Protein AF-D2QHN0-F1 (afdb_monomer)

Organism: Spirosoma linguale (strain ATCC 33905 / DSM 74 / LMG 10896 / Claus 1) (NCBI:txid504472)

pLDDT: mean 85.23, std 8.82, range [62.09, 94.88]

Sequence (89 aa):
MVWNMLSQPVFSNSGRYSIAYLLKSQWIDIDGLTPHQKNNDQKIELLLGSGGKYRADELKMRADLINQLQAAIKLIDQDIHELLSQLSS

Radius of gyration: 15.85 Å; Cα contacts (8 Å, |Δi|>4): 68; chains: 1; bounding box: 43×23×44 Å

Solvent-accessible surface area (backbone atoms only — not comparable to full-atom values): 5070 Å² total; per-residue (Å²): 110,69,66,55,44,35,63,34,22,79,66,25,101,79,45,77,51,16,48,54,54,52,54,52,48,46,48,31,69,71,72,68,39,48,77,93,36,78,74,26,47,53,49,46,35,43,65,76,53,92,42,76,91,69,54,75,69,54,47,51,51,41,52,52,55,51,50,52,52,53,50,54,53,51,49,55,53,49,55,50,52,51,52,52,52,62,76,75,105

Foldseek 3Di:
DLVCQQAQLCNDPVSPGGVVVVLLVCCCPPVVLPPPDPVSVVLCCQQVNPHDDDDPVSVVVNVVSVVVVVVVSVVSVVVVVVVVVVVVD

Structure (mmCIF, N/CA/C/O backbone):
data_AF-D2QHN0-F1
#
_entry.id   AF-D2QHN0-F1
#
loop_
_atom_site.group_PDB
_atom_site.id
_atom_site.type_symbol
_atom_site.label_atom_id
_atom_site.label_alt_id
_atom_site.label_comp_id
_atom_site.label_asym_id
_atom_site.label_entity_id
_atom_site.label_seq_id
_atom_site.pdbx_PDB_ins_code
_atom_site.Cartn_x
_atom_site.Cartn_y
_atom_site.Cartn_z
_atom_site.occupancy
_atom_site.B_iso_or_equiv
_atom_site.auth_seq_id
_atom_site.auth_comp_id
_atom_site.auth_asym_id
_atom_site.auth_atom_id
_atom_site.pdbx_PDB_model_num
ATOM 1 N N . MET A 1 1 ? -15.077 7.359 2.983 1.00 75.56 1 MET A N 1
ATOM 2 C CA . MET A 1 1 ? -14.553 7.329 4.367 1.00 75.56 1 MET A CA 1
ATOM 3 C C . MET A 1 1 ? -13.174 6.680 4.424 1.00 75.56 1 MET A C 1
ATOM 5 O O . MET A 1 1 ? -12.229 7.394 4.723 1.00 75.56 1 MET A O 1
ATOM 9 N N . VAL A 1 2 ? -13.025 5.413 4.016 1.00 83.06 2 VAL A N 1
ATOM 10 C CA . VAL A 1 2 ? -11.725 4.705 3.964 1.00 83.06 2 VAL A CA 1
ATOM 11 C C . VAL A 1 2 ? -10.628 5.497 3.233 1.00 83.06 2 VAL A C 1
ATOM 13 O O . VAL A 1 2 ? -9.519 5.613 3.735 1.00 83.06 2 VAL A O 1
ATOM 16 N N . TRP A 1 3 ? -10.946 6.137 2.100 1.00 82.56 3 TRP A N 1
ATOM 17 C CA . TRP A 1 3 ? -9.988 6.985 1.371 1.00 82.56 3 TRP A CA 1
ATOM 18 C C . TRP A 1 3 ? -9.418 8.146 2.206 1.00 82.56 3 TRP A C 1
ATOM 20 O O . TRP A 1 3 ? -8.232 8.453 2.102 1.00 82.56 3 TRP A O 1
ATOM 30 N N . ASN A 1 4 ? -10.237 8.769 3.063 1.00 86.00 4 ASN A N 1
ATOM 31 C CA . ASN A 1 4 ? -9.775 9.835 3.955 1.00 86.00 4 ASN A CA 1
ATOM 32 C C . ASN A 1 4 ? -8.835 9.284 5.030 1.00 86.00 4 ASN A C 1
ATOM 34 O O . ASN A 1 4 ? -7.818 9.910 5.304 1.00 86.00 4 ASN A O 1
ATOM 38 N N . MET A 1 5 ? -9.128 8.104 5.581 1.00 87.06 5 MET A N 1
ATOM 39 C CA . MET A 1 5 ? -8.250 7.438 6.551 1.00 87.06 5 MET A CA 1
ATOM 40 C C . MET A 1 5 ? -6.922 7.007 5.932 1.00 87.06 5 MET A C 1
ATOM 42 O O . MET A 1 5 ? -5.862 7.202 6.518 1.00 87.06 5 MET A O 1
ATOM 46 N N . LEU A 1 6 ? -6.961 6.513 4.697 1.00 88.25 6 LEU A N 1
ATOM 47 C CA . LEU A 1 6 ? -5.762 6.133 3.961 1.00 88.25 6 LEU A CA 1
ATOM 48 C C . LEU A 1 6 ? -4.866 7.347 3.645 1.00 88.25 6 LEU A C 1
ATOM 50 O O . LEU A 1 6 ? -3.640 7.236 3.661 1.00 88.25 6 LEU A O 1
ATOM 54 N N . SER A 1 7 ? -5.476 8.498 3.343 1.00 88.69 7 SER A N 1
ATOM 55 C CA . SER A 1 7 ? -4.785 9.656 2.757 1.00 88.69 7 SER A CA 1
ATOM 56 C C . SER A 1 7 ? -4.425 10.750 3.759 1.00 88.69 7 SER A C 1
ATOM 58 O O . SER A 1 7 ? -3.513 11.529 3.484 1.00 88.69 7 SER A O 1
ATOM 60 N N . GLN A 1 8 ? -5.103 10.836 4.906 1.00 88.12 8 GLN A N 1
ATOM 61 C CA . GLN A 1 8 ? -4.839 11.875 5.902 1.00 88.12 8 GLN A CA 1
ATOM 62 C C . GLN A 1 8 ? -3.901 11.366 7.010 1.00 88.12 8 GLN A C 1
ATOM 64 O O . GLN A 1 8 ? -4.156 10.308 7.584 1.00 88.12 8 GLN A O 1
ATOM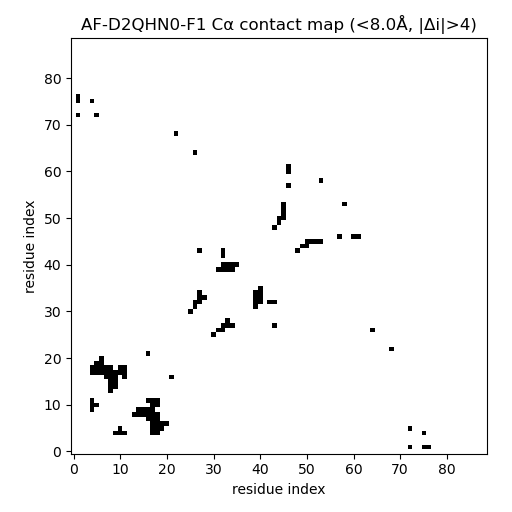 69 N N . PRO A 1 9 ? -2.844 12.123 7.367 1.00 86.94 9 PRO A N 1
ATOM 70 C CA . PRO A 1 9 ? -1.885 11.717 8.398 1.00 86.94 9 PRO A CA 1
ATOM 71 C C . PRO A 1 9 ? -2.496 11.449 9.772 1.00 86.94 9 PRO A C 1
ATOM 73 O O . PRO A 1 9 ? -1.999 10.589 10.488 1.00 86.94 9 PRO A O 1
ATOM 76 N N . VAL A 1 10 ? -3.583 12.145 10.121 1.00 87.44 10 VAL A N 1
ATOM 77 C CA . VAL A 1 10 ? -4.252 12.049 11.431 1.00 87.44 10 VAL A CA 1
ATOM 78 C C . VAL A 1 10 ? -4.729 10.634 11.778 1.00 87.44 10 VAL A C 1
ATOM 80 O O . VAL A 1 10 ? -4.886 10.320 12.951 1.00 87.44 10 VAL A O 1
ATOM 83 N N . PHE A 1 11 ? -4.927 9.774 10.776 1.00 83.12 11 PHE A N 1
ATOM 84 C CA . PHE A 1 11 ? -5.373 8.392 10.965 1.00 83.12 11 PHE A CA 1
ATOM 85 C C . PHE A 1 11 ? -4.226 7.373 10.996 1.00 83.12 11 PHE A C 1
ATOM 87 O O . PHE A 1 11 ? -4.482 6.174 11.003 1.00 83.12 11 PHE A O 1
ATOM 94 N N . SER A 1 12 ? -2.964 7.812 11.001 1.00 81.31 12 SER A N 1
ATOM 95 C CA . SER A 1 12 ? -1.825 6.920 11.227 1.00 81.31 12 SER A CA 1
ATOM 96 C C . SER A 1 12 ? -1.347 6.967 12.675 1.00 81.31 12 SER A C 1
ATOM 98 O O . SER A 1 12 ? -1.492 7.979 13.358 1.00 81.31 12 SER A O 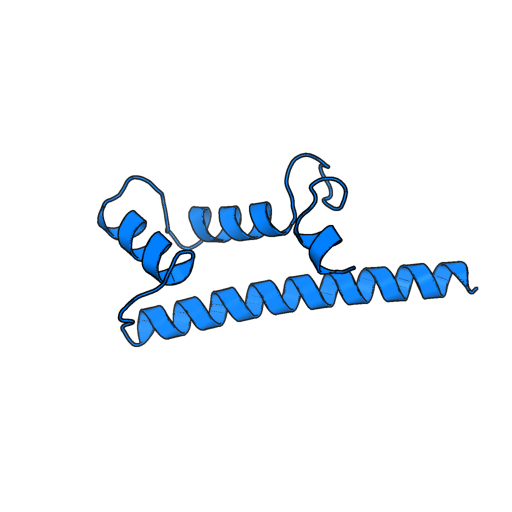1
ATOM 100 N N . ASN A 1 13 ? -0.670 5.901 13.113 1.00 75.00 13 ASN A N 1
ATOM 101 C CA . ASN A 1 13 ? -0.139 5.772 14.477 1.00 75.00 13 ASN A CA 1
ATOM 102 C C . ASN A 1 13 ? 0.725 6.958 14.938 1.00 75.00 13 ASN A C 1
ATOM 104 O O . ASN A 1 13 ? 0.784 7.251 16.126 1.00 75.00 13 ASN A O 1
ATOM 108 N N . SER A 1 14 ? 1.428 7.621 14.015 1.00 77.81 14 SER A N 1
ATOM 109 C CA . SER A 1 14 ? 2.312 8.747 14.348 1.00 77.81 14 SER A CA 1
ATOM 110 C C . SER A 1 14 ? 1.678 10.116 14.117 1.00 77.81 14 SER A C 1
ATOM 112 O O . SER A 1 14 ? 2.266 11.123 14.511 1.00 77.81 14 SER A O 1
ATOM 114 N N . GLY A 1 15 ? 0.550 10.187 13.401 1.00 80.12 15 GLY A N 1
ATOM 115 C CA . GLY A 1 15 ? -0.045 11.445 12.948 1.00 80.12 15 GLY A CA 1
ATOM 116 C C . GLY A 1 15 ? 0.790 12.226 11.919 1.00 80.12 15 GLY A C 1
ATOM 117 O O . GLY A 1 15 ? 0.332 13.251 11.421 1.00 80.12 15 GLY A O 1
ATOM 118 N N . ARG A 1 16 ? 2.023 11.788 11.605 1.00 85.06 16 ARG A N 1
ATOM 119 C CA . ARG A 1 16 ? 2.985 12.538 10.771 1.00 85.06 16 ARG A CA 1
ATOM 120 C C . ARG A 1 16 ? 2.862 12.237 9.284 1.00 85.06 16 ARG A C 1
ATOM 122 O O . ARG A 1 16 ? 3.007 13.136 8.465 1.00 85.06 16 ARG A O 1
ATOM 129 N N . TYR A 1 17 ? 2.583 10.98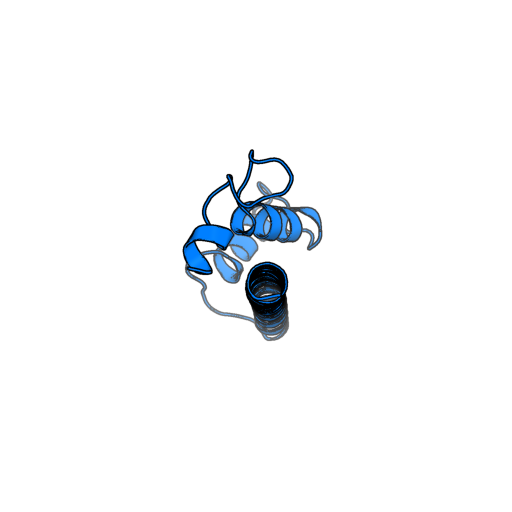3 8.945 1.00 87.88 17 TYR A N 1
ATOM 130 C CA . TYR A 1 17 ? 2.459 10.514 7.567 1.00 87.88 17 TYR A CA 1
ATOM 131 C C . TYR A 1 17 ? 1.157 9.751 7.382 1.00 87.88 17 TYR A C 1
ATOM 133 O O . TYR A 1 17 ? 0.683 9.119 8.319 1.00 87.88 17 TYR A O 1
ATOM 141 N N . SER A 1 18 ? 0.566 9.797 6.192 1.00 89.94 18 SER A N 1
ATOM 142 C CA . SER A 1 18 ? -0.625 8.999 5.895 1.00 89.94 18 SER A CA 1
ATOM 143 C C . SER A 1 18 ? -0.280 7.518 5.725 1.00 89.94 18 SER A C 1
ATOM 145 O O . SER A 1 18 ? 0.862 7.166 5.425 1.00 89.94 18 SER A O 1
ATOM 147 N N . ILE A 1 19 ? -1.272 6.639 5.877 1.00 88.81 19 ILE A N 1
ATOM 148 C CA . ILE A 1 19 ? -1.103 5.194 5.650 1.00 88.81 19 ILE A CA 1
ATOM 149 C C . ILE A 1 19 ? -0.640 4.935 4.206 1.00 88.81 19 ILE A C 1
ATOM 151 O O . ILE A 1 19 ? 0.280 4.151 3.983 1.00 88.81 19 ILE A O 1
ATOM 155 N N . ALA A 1 20 ? -1.203 5.661 3.233 1.00 88.94 20 ALA A N 1
ATOM 156 C CA . ALA A 1 20 ? -0.772 5.606 1.836 1.00 88.94 20 ALA A CA 1
ATOM 157 C C . ALA A 1 20 ? 0.707 5.988 1.656 1.00 88.94 20 ALA A C 1
ATOM 159 O O . ALA A 1 20 ? 1.421 5.345 0.887 1.00 88.94 20 ALA A O 1
ATOM 160 N N . TYR A 1 21 ? 1.180 7.021 2.363 1.00 88.38 21 TYR A N 1
ATOM 161 C CA . TYR A 1 21 ? 2.586 7.422 2.315 1.00 88.38 21 TYR A CA 1
ATOM 162 C C . TYR A 1 21 ? 3.496 6.345 2.909 1.00 88.38 21 TYR A C 1
ATOM 164 O O . TYR A 1 21 ? 4.517 6.021 2.311 1.00 88.38 21 TYR A O 1
ATOM 172 N N . LEU A 1 22 ? 3.121 5.772 4.054 1.00 88.50 22 LEU A N 1
ATOM 173 C CA . LEU A 1 22 ? 3.908 4.730 4.716 1.00 88.50 22 LEU A CA 1
ATOM 174 C C . LEU A 1 22 ? 4.016 3.468 3.852 1.00 88.50 22 LEU A C 1
ATOM 176 O O . LEU A 1 22 ? 5.117 2.954 3.691 1.00 88.50 22 LEU A O 1
ATOM 180 N N . LEU A 1 23 ? 2.917 3.032 3.225 1.00 88.56 23 LEU A N 1
ATOM 181 C CA . LEU A 1 23 ? 2.924 1.933 2.248 1.00 88.56 23 LEU A CA 1
ATOM 182 C C . LEU A 1 23 ? 3.852 2.232 1.069 1.00 88.56 23 LEU A C 1
ATOM 184 O O . LEU A 1 23 ? 4.673 1.402 0.691 1.00 88.56 23 LEU A O 1
ATOM 188 N N . LYS A 1 24 ? 3.768 3.445 0.515 1.00 88.00 24 LYS A N 1
ATOM 189 C CA . LYS A 1 24 ? 4.639 3.856 -0.588 1.00 88.00 24 LYS A CA 1
ATOM 190 C C . LYS A 1 24 ? 6.114 3.874 -0.177 1.00 88.00 24 LYS A C 1
ATOM 192 O O . LYS A 1 24 ? 6.949 3.411 -0.947 1.00 88.00 24 LYS A O 1
ATOM 197 N N . SER A 1 25 ? 6.434 4.392 1.011 1.00 85.06 25 SER A N 1
ATOM 198 C CA . SER A 1 25 ? 7.801 4.389 1.551 1.00 85.06 25 SER A CA 1
ATOM 199 C C . SER A 1 25 ? 8.303 2.965 1.743 1.00 85.06 25 SER A C 1
ATOM 201 O O . SER A 1 25 ? 9.410 2.650 1.332 1.00 85.06 25 SER A O 1
ATOM 203 N N . GLN A 1 26 ? 7.461 2.080 2.278 1.00 85.19 26 GLN A N 1
ATOM 204 C CA . GLN A 1 26 ? 7.792 0.673 2.465 1.00 85.19 26 GLN A CA 1
ATOM 205 C C . GLN A 1 26 ? 8.174 -0.003 1.143 1.00 85.19 26 GLN A C 1
ATOM 207 O O . GLN A 1 26 ? 9.176 -0.704 1.095 1.00 85.19 26 GLN A O 1
ATOM 212 N N . TRP A 1 27 ? 7.429 0.230 0.062 1.00 86.75 27 TRP A N 1
ATOM 213 C CA . TRP A 1 27 ? 7.769 -0.315 -1.260 1.00 86.75 27 TRP A CA 1
ATOM 214 C C . TRP A 1 27 ? 9.078 0.256 -1.809 1.00 86.75 27 TRP A C 1
ATOM 216 O O . TRP A 1 27 ? 9.866 -0.458 -2.422 1.00 86.75 27 TRP A O 1
ATOM 226 N N . ILE A 1 28 ? 9.336 1.540 -1.560 1.00 80.56 28 ILE A N 1
ATOM 227 C CA . ILE A 1 28 ? 10.579 2.207 -1.960 1.00 80.56 28 ILE A CA 1
ATOM 228 C C . ILE A 1 28 ? 11.790 1.616 -1.218 1.00 80.56 28 ILE A C 1
ATOM 230 O O . ILE A 1 28 ? 12.821 1.338 -1.834 1.00 80.56 28 ILE A O 1
ATOM 234 N N . ASP A 1 29 ? 11.643 1.370 0.083 1.00 73.88 29 ASP A N 1
ATOM 235 C CA . ASP A 1 29 ? 12.733 0.954 0.966 1.00 73.88 29 ASP A CA 1
ATOM 236 C C . ASP A 1 29 ? 12.972 -0.568 0.964 1.00 73.88 29 ASP A C 1
ATOM 238 O O . ASP A 1 29 ? 14.120 -1.009 1.019 1.00 73.88 29 ASP A O 1
ATOM 242 N N . ILE A 1 30 ? 11.912 -1.384 0.891 1.00 64.06 30 ILE A N 1
ATOM 243 C CA . ILE A 1 30 ? 11.977 -2.850 1.054 1.00 64.06 30 ILE A CA 1
ATOM 244 C C . ILE A 1 30 ? 12.096 -3.583 -0.285 1.00 64.06 30 ILE A C 1
ATOM 246 O O . ILE A 1 30 ? 12.872 -4.533 -0.381 1.00 64.06 30 ILE A O 1
ATOM 250 N N . ASP A 1 31 ? 11.400 -3.138 -1.336 1.00 64.75 31 ASP A N 1
ATOM 251 C CA . ASP A 1 31 ? 11.426 -3.819 -2.644 1.00 64.75 31 ASP A CA 1
ATOM 252 C C . ASP A 1 31 ? 12.632 -3.403 -3.511 1.00 64.75 31 ASP A C 1
ATOM 254 O O . ASP A 1 31 ? 12.694 -3.689 -4.710 1.00 64.75 31 ASP A O 1
ATOM 258 N N . GLY A 1 32 ? 13.615 -2.717 -2.914 1.00 63.34 32 GLY A N 1
ATOM 259 C CA . GLY A 1 32 ? 14.834 -2.277 -3.596 1.00 63.34 32 GLY A CA 1
ATOM 260 C C . GLY A 1 32 ? 14.595 -1.177 -4.633 1.00 63.34 32 GLY A C 1
ATOM 261 O O . GLY A 1 32 ? 15.430 -0.967 -5.513 1.00 63.34 32 GLY A O 1
ATOM 262 N N . LEU A 1 33 ? 13.471 -0.461 -4.537 1.00 65.06 33 LEU A N 1
ATOM 263 C CA . LEU A 1 33 ? 13.122 0.690 -5.371 1.00 65.06 33 LEU A CA 1
ATOM 264 C C . LEU A 1 33 ? 13.795 1.970 -4.844 1.00 65.06 33 LEU A C 1
ATOM 266 O O . LEU A 1 33 ? 13.162 3.014 -4.720 1.00 65.06 33 LEU A O 1
ATOM 270 N N . THR A 1 34 ? 15.092 1.906 -4.530 1.00 68.44 34 THR A N 1
ATOM 271 C CA . THR A 1 34 ? 15.830 3.042 -3.966 1.00 68.44 34 THR A CA 1
ATOM 272 C C . THR A 1 34 ? 15.878 4.204 -4.971 1.00 68.44 34 THR A C 1
ATOM 274 O O . THR A 1 34 ? 16.371 3.994 -6.086 1.00 68.44 34 THR A O 1
ATOM 277 N N . PRO A 1 35 ? 15.414 5.416 -4.613 1.00 62.09 35 PRO A N 1
ATOM 278 C CA . PRO A 1 35 ? 15.400 6.564 -5.520 1.00 62.09 35 PRO A CA 1
ATOM 279 C C . PRO A 1 35 ? 16.816 6.993 -5.928 1.00 62.09 35 PRO A C 1
A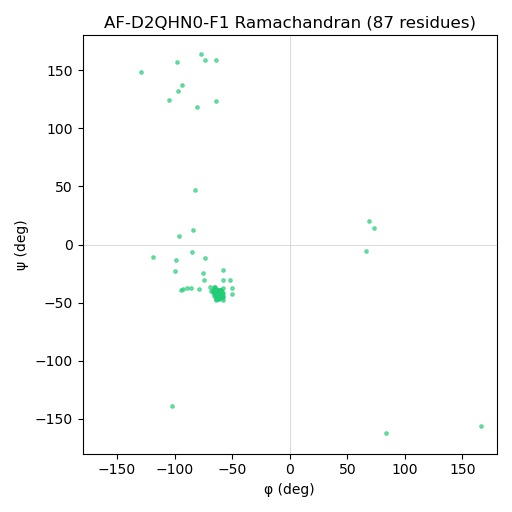TOM 281 O O . PRO A 1 35 ? 17.780 6.727 -5.210 1.00 62.09 35 PRO A O 1
ATOM 284 N N . HIS A 1 36 ? 16.944 7.705 -7.051 1.00 62.69 36 HIS A N 1
ATOM 285 C CA . HIS A 1 36 ? 18.210 8.254 -7.575 1.00 62.69 36 HIS A CA 1
ATOM 286 C C . HIS A 1 36 ? 19.179 7.227 -8.176 1.00 62.69 36 HIS A C 1
ATOM 288 O O . HIS A 1 36 ? 20.335 7.542 -8.472 1.00 62.69 36 HIS A O 1
ATOM 294 N N . GLN A 1 37 ? 18.700 6.012 -8.436 1.00 67.56 37 GLN A N 1
ATOM 295 C CA . GLN A 1 37 ? 19.328 5.098 -9.381 1.00 67.56 37 GLN A CA 1
ATOM 296 C C . GLN A 1 37 ? 18.483 5.071 -10.653 1.00 67.56 37 GLN A C 1
ATOM 298 O O . GLN A 1 37 ? 17.302 4.746 -10.604 1.00 67.56 37 GLN A O 1
ATOM 303 N N . LYS A 1 38 ? 19.087 5.360 -11.812 1.00 65.25 38 LYS A N 1
ATOM 304 C CA . LYS A 1 38 ? 18.371 5.520 -13.095 1.00 65.25 38 LYS A CA 1
ATOM 305 C C . LYS A 1 38 ? 17.407 4.365 -13.426 1.00 65.25 38 LYS A C 1
ATOM 307 O O . LYS A 1 38 ? 16.325 4.605 -13.953 1.00 65.25 38 LYS A O 1
ATOM 312 N N . ASN A 1 39 ? 17.783 3.126 -13.100 1.00 68.88 39 ASN A N 1
ATOM 313 C CA . ASN A 1 39 ? 16.933 1.947 -13.311 1.00 68.88 39 ASN A CA 1
ATOM 314 C C . ASN A 1 39 ? 15.774 1.857 -12.302 1.00 68.88 39 ASN A C 1
ATOM 316 O O . ASN A 1 39 ? 14.709 1.344 -12.639 1.00 68.88 39 ASN A O 1
ATOM 320 N N . ASN A 1 40 ? 15.960 2.363 -11.083 1.00 76.56 40 ASN A N 1
ATOM 321 C CA . ASN A 1 40 ? 14.927 2.382 -10.053 1.00 76.56 40 ASN A CA 1
ATOM 322 C C . ASN A 1 40 ? 13.929 3.508 -10.286 1.00 76.56 40 ASN A C 1
ATOM 324 O O . ASN A 1 40 ? 12.740 3.268 -1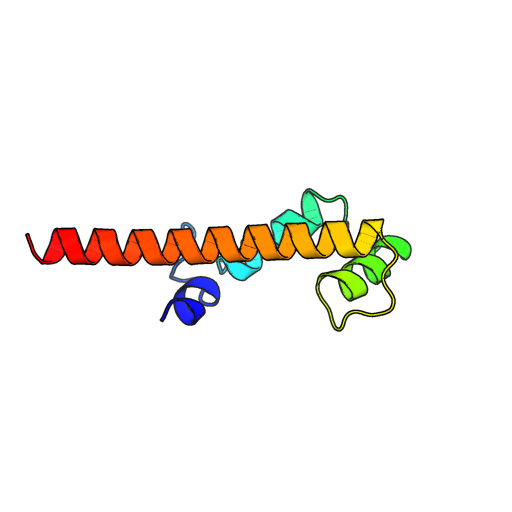0.146 1.00 76.56 40 ASN A O 1
ATOM 328 N N . ASP A 1 41 ? 14.367 4.684 -10.736 1.00 78.75 41 ASP A N 1
ATOM 329 C CA . ASP A 1 41 ? 13.454 5.791 -11.051 1.00 78.75 41 ASP A CA 1
ATOM 330 C C . ASP A 1 41 ? 12.461 5.388 -12.160 1.00 78.75 41 ASP A C 1
ATOM 332 O O . ASP A 1 41 ? 11.264 5.659 -12.069 1.00 78.75 41 ASP A O 1
ATOM 336 N N . GLN A 1 42 ? 12.930 4.641 -13.169 1.00 81.62 42 GLN A N 1
ATOM 337 C CA . GLN A 1 42 ? 12.066 4.065 -14.206 1.00 81.62 42 GLN A CA 1
ATOM 338 C C . GLN A 1 42 ? 11.104 3.006 -13.655 1.00 81.62 42 GLN A C 1
ATOM 340 O O . GLN A 1 42 ? 9.934 2.991 -14.035 1.00 81.62 42 GLN A O 1
ATOM 345 N N . LYS A 1 43 ? 11.564 2.135 -12.748 1.00 83.56 43 LYS A N 1
ATOM 346 C CA . LYS A 1 43 ? 10.697 1.149 -12.086 1.00 83.56 43 LYS A CA 1
ATOM 347 C C . LYS A 1 43 ? 9.661 1.804 -11.176 1.00 83.56 43 LYS A C 1
ATOM 349 O O . LYS A 1 43 ? 8.520 1.361 -11.163 1.00 83.56 43 LYS A O 1
ATOM 354 N N . ILE A 1 44 ? 10.025 2.857 -10.448 1.00 85.31 44 ILE A N 1
ATOM 355 C CA . ILE A 1 44 ? 9.109 3.630 -9.603 1.00 85.31 44 ILE A CA 1
ATOM 356 C C . ILE A 1 44 ? 8.019 4.259 -10.471 1.00 85.31 44 ILE A C 1
ATOM 358 O O . ILE A 1 44 ? 6.843 4.115 -10.149 1.00 85.31 44 ILE A O 1
ATOM 362 N N . GLU A 1 45 ? 8.372 4.888 -11.595 1.00 87.31 45 GLU A N 1
ATOM 363 C CA . GLU A 1 45 ? 7.376 5.459 -12.512 1.00 87.31 45 GLU A CA 1
ATOM 364 C C . GLU A 1 45 ? 6.478 4.373 -13.130 1.00 87.31 45 GLU A C 1
ATOM 366 O O . GLU A 1 45 ? 5.261 4.541 -13.234 1.00 87.31 45 GLU A O 1
ATOM 371 N N . LEU A 1 46 ? 7.057 3.218 -13.469 1.00 89.00 46 LEU A N 1
ATOM 372 C CA . LEU A 1 46 ? 6.321 2.075 -14.001 1.00 89.00 46 LEU A CA 1
ATOM 373 C C . LEU A 1 46 ? 5.365 1.460 -12.962 1.00 89.00 46 LEU A C 1
ATOM 375 O O . LEU A 1 46 ? 4.255 1.069 -13.310 1.00 89.00 46 LEU A O 1
ATOM 379 N N . LEU A 1 47 ? 5.756 1.337 -11.696 1.00 88.25 47 LEU A N 1
ATOM 380 C CA . LEU A 1 47 ? 4.978 0.618 -10.677 1.00 88.25 47 LEU A CA 1
ATOM 381 C C . LEU A 1 47 ? 4.026 1.528 -9.892 1.00 88.25 47 LEU A C 1
ATOM 383 O O . LEU A 1 47 ? 2.906 1.115 -9.586 1.00 88.25 47 LEU A O 1
ATOM 387 N N . LEU A 1 48 ? 4.460 2.754 -9.590 1.00 87.19 48 LEU A N 1
ATOM 388 C CA . LEU A 1 48 ? 3.803 3.697 -8.675 1.00 87.19 48 LEU A CA 1
ATOM 389 C C . LEU A 1 48 ? 3.367 5.008 -9.349 1.00 87.19 48 LEU A C 1
ATOM 391 O O . LEU A 1 48 ? 2.664 5.800 -8.720 1.00 87.19 48 LEU A O 1
ATOM 395 N N . GLY A 1 49 ? 3.811 5.255 -10.583 1.00 86.75 49 GLY A N 1
ATOM 396 C CA . GLY A 1 49 ? 3.478 6.437 -11.373 1.00 86.75 49 GLY A CA 1
ATOM 397 C C . GLY A 1 49 ? 2.422 6.149 -12.437 1.00 86.75 49 GLY A C 1
ATOM 398 O O . GLY A 1 49 ? 1.444 5.431 -12.209 1.00 86.75 49 GLY A O 1
ATOM 399 N N . SER A 1 50 ? 2.624 6.715 -13.623 1.00 87.94 50 SER A N 1
ATOM 400 C CA . SER A 1 50 ? 1.666 6.643 -14.735 1.00 87.94 50 SER A CA 1
ATOM 401 C C . SER A 1 50 ? 1.619 5.264 -15.409 1.00 87.94 50 SER A C 1
ATOM 403 O O . SER A 1 50 ? 0.711 4.982 -16.195 1.00 87.94 50 SER A O 1
ATOM 405 N N . GLY A 1 51 ? 2.577 4.388 -15.099 1.00 85.69 51 GLY A N 1
ATOM 406 C CA . GLY A 1 51 ? 2.708 3.069 -15.706 1.00 85.69 51 GLY A CA 1
ATOM 407 C C . GLY A 1 51 ? 3.453 3.084 -17.041 1.00 85.69 51 GLY A C 1
ATOM 408 O O . GLY A 1 51 ? 4.196 4.007 -17.360 1.00 85.69 51 GLY A O 1
ATOM 409 N N . GLY A 1 52 ? 3.298 2.014 -17.823 1.00 89.25 52 GLY A N 1
ATOM 410 C CA . GLY A 1 52 ? 4.042 1.826 -19.067 1.00 89.25 52 GLY A CA 1
ATOM 411 C C . GLY A 1 52 ? 3.944 0.401 -19.602 1.00 89.25 52 GLY A C 1
ATOM 412 O O . GLY A 1 52 ? 2.992 -0.325 -19.315 1.00 89.25 52 GLY A O 1
ATOM 413 N N . LYS A 1 53 ? 4.930 -0.009 -20.404 1.00 90.88 53 LYS A N 1
ATOM 414 C CA . LYS A 1 53 ? 5.031 -1.394 -20.879 1.00 90.88 53 LYS A CA 1
ATOM 415 C C . LYS A 1 53 ? 5.652 -2.254 -19.786 1.00 90.88 53 LYS A C 1
ATOM 417 O O . LYS A 1 53 ? 6.799 -2.026 -19.427 1.00 90.88 53 LYS A O 1
ATOM 422 N N . TYR A 1 54 ? 4.898 -3.240 -19.312 1.00 89.44 54 TYR A N 1
ATOM 423 C CA . TYR A 1 54 ? 5.356 -4.189 -18.303 1.00 89.44 54 TYR A CA 1
ATOM 424 C C . TYR A 1 54 ? 5.934 -5.439 -18.953 1.00 89.44 54 TYR A C 1
ATOM 426 O O . TYR A 1 54 ? 5.341 -6.014 -19.871 1.00 89.44 54 TYR A O 1
ATOM 434 N N . ARG A 1 55 ? 7.052 -5.908 -18.414 1.00 91.38 55 ARG A N 1
ATOM 435 C CA . ARG A 1 55 ? 7.471 -7.306 -18.503 1.00 91.38 55 ARG A CA 1
ATOM 436 C C . ARG A 1 55 ? 6.658 -8.144 -17.506 1.00 91.38 55 ARG A C 1
ATOM 438 O O . ARG A 1 55 ? 6.000 -7.615 -16.611 1.00 91.38 55 ARG A O 1
ATOM 445 N N . ALA A 1 56 ? 6.661 -9.465 -17.679 1.00 92.00 56 ALA A N 1
ATOM 446 C CA . ALA A 1 56 ? 5.831 -10.363 -16.870 1.00 92.00 56 ALA A CA 1
ATOM 447 C C . ALA A 1 56 ? 6.146 -10.281 -15.361 1.00 92.00 56 ALA A C 1
ATOM 449 O O . ALA A 1 56 ? 5.235 -10.287 -14.534 1.00 92.00 56 ALA A O 1
ATOM 450 N N . ASP A 1 57 ? 7.426 -10.154 -15.014 1.00 88.31 57 ASP A N 1
ATOM 451 C CA . ASP A 1 57 ? 7.930 -9.946 -13.654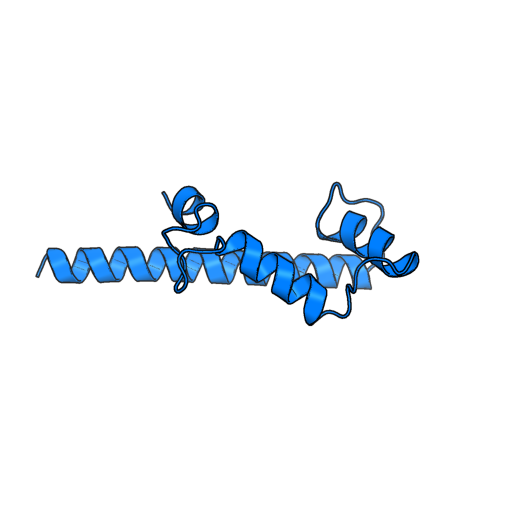 1.00 88.31 57 ASP A CA 1
ATOM 452 C C . ASP A 1 57 ? 7.464 -8.610 -13.058 1.00 88.31 57 ASP A C 1
ATOM 454 O O . ASP A 1 57 ? 7.011 -8.560 -11.917 1.00 88.31 57 ASP A O 1
ATOM 458 N N . GLU A 1 58 ? 7.492 -7.536 -13.844 1.00 89.56 58 GLU A N 1
ATOM 459 C CA . GLU A 1 58 ? 7.049 -6.202 -13.415 1.00 89.56 58 GLU A CA 1
ATOM 460 C C . GLU A 1 58 ? 5.527 -6.136 -13.221 1.00 89.56 58 GLU A C 1
ATOM 462 O O . GLU A 1 58 ? 5.040 -5.488 -12.294 1.00 89.56 58 GLU A O 1
ATOM 467 N N . LEU A 1 59 ? 4.759 -6.838 -14.061 1.00 91.62 59 LEU A N 1
ATOM 468 C CA . LEU A 1 59 ? 3.310 -6.953 -13.896 1.00 91.62 59 LEU A CA 1
ATOM 469 C C . LEU A 1 59 ? 2.964 -7.722 -12.618 1.00 91.62 59 LEU A C 1
ATOM 471 O O . LEU A 1 59 ? 2.063 -7.322 -11.879 1.00 91.62 59 LEU A O 1
ATOM 475 N N . LYS A 1 60 ? 3.695 -8.809 -12.347 1.00 91.75 60 LYS A N 1
ATOM 476 C CA . LYS A 1 60 ? 3.538 -9.592 -11.121 1.00 91.75 60 LYS A CA 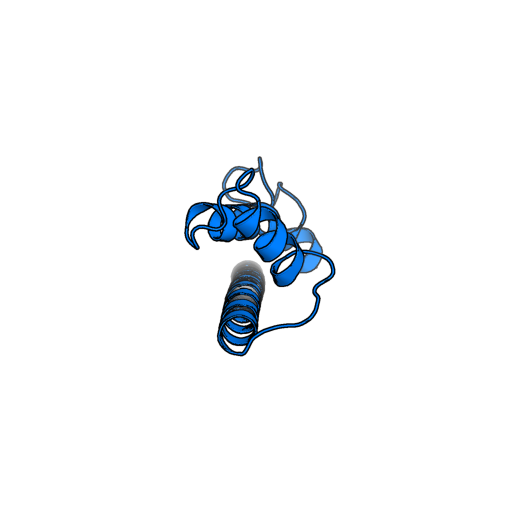1
ATOM 477 C C . LYS A 1 60 ? 3.848 -8.745 -9.888 1.00 91.75 60 LYS A C 1
ATOM 479 O O . LYS A 1 60 ? 3.033 -8.710 -8.971 1.00 91.75 60 LYS A O 1
ATOM 484 N N . MET A 1 61 ? 4.943 -7.989 -9.923 1.00 89.50 61 MET A N 1
ATOM 485 C CA . MET A 1 61 ? 5.298 -7.044 -8.866 1.00 89.50 61 MET A CA 1
ATOM 486 C C . MET A 1 61 ? 4.185 -6.012 -8.645 1.00 89.50 61 MET A C 1
ATOM 488 O O . MET A 1 61 ? 3.730 -5.837 -7.520 1.00 89.50 61 MET A O 1
ATOM 492 N N . ARG A 1 62 ? 3.654 -5.393 -9.707 1.00 90.81 62 ARG A N 1
ATOM 493 C CA . ARG A 1 62 ? 2.544 -4.433 -9.582 1.00 90.81 62 ARG A CA 1
ATOM 494 C C . ARG A 1 62 ? 1.283 -5.057 -8.982 1.00 90.81 62 ARG A C 1
ATOM 496 O O . ARG A 1 62 ? 0.611 -4.413 -8.180 1.00 90.81 62 ARG A O 1
ATOM 503 N N . ALA A 1 63 ? 0.959 -6.294 -9.352 1.00 92.25 63 ALA A N 1
ATOM 504 C CA . ALA A 1 63 ? -0.165 -7.017 -8.764 1.00 92.25 63 ALA A CA 1
ATOM 505 C C 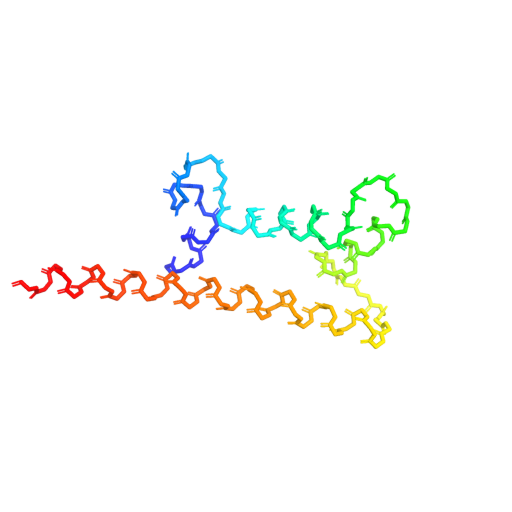. ALA A 1 63 ? 0.036 -7.241 -7.257 1.00 92.25 63 ALA A C 1
ATOM 507 O O . ALA A 1 63 ? -0.904 -7.073 -6.482 1.00 92.25 63 ALA A O 1
ATOM 508 N N . ASP A 1 64 ? 1.258 -7.554 -6.831 1.00 92.12 64 ASP A N 1
ATOM 509 C CA . ASP A 1 64 ? 1.581 -7.738 -5.418 1.00 92.12 64 ASP A CA 1
ATOM 510 C C . ASP A 1 64 ? 1.458 -6.415 -4.632 1.00 92.12 64 ASP A C 1
ATOM 512 O O . ASP A 1 64 ? 0.859 -6.409 -3.556 1.00 92.12 64 ASP A O 1
ATOM 516 N N . LEU A 1 65 ? 1.890 -5.277 -5.195 1.00 91.44 65 LEU A N 1
ATOM 517 C CA . LEU A 1 65 ? 1.676 -3.944 -4.597 1.00 91.44 65 LEU A CA 1
ATOM 518 C C . LEU A 1 65 ? 0.181 -3.608 -4.445 1.00 91.44 65 LEU A C 1
ATOM 520 O O . LEU A 1 65 ? -0.260 -3.113 -3.405 1.00 91.44 65 LEU A O 1
ATOM 524 N N . ILE A 1 66 ? -0.629 -3.922 -5.462 1.00 92.06 66 ILE A N 1
ATOM 525 C CA . ILE A 1 66 ? -2.088 -3.737 -5.416 1.00 92.06 66 ILE A CA 1
ATOM 526 C C . ILE A 1 66 ? -2.712 -4.607 -4.321 1.00 92.06 66 ILE A C 1
ATOM 528 O O . ILE A 1 66 ? -3.568 -4.128 -3.577 1.00 92.06 66 ILE A O 1
ATOM 532 N N . ASN A 1 67 ? -2.272 -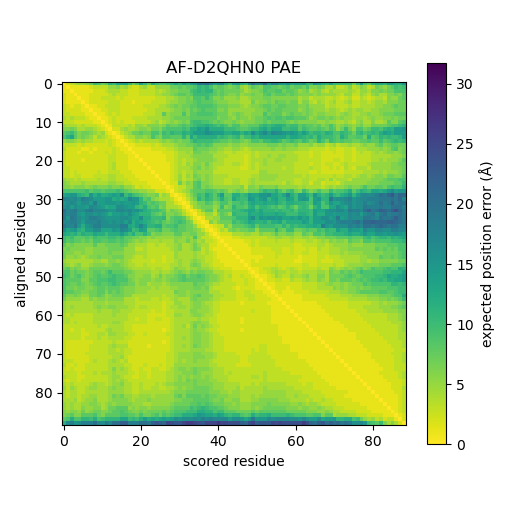5.858 -4.179 1.00 94.12 67 ASN A N 1
ATOM 533 C CA . ASN A 1 67 ? -2.763 -6.753 -3.131 1.00 94.12 67 ASN A CA 1
ATOM 534 C C . ASN A 1 67 ? -2.441 -6.216 -1.729 1.00 94.12 67 ASN A C 1
ATOM 536 O O . ASN A 1 67 ? -3.289 -6.284 -0.839 1.00 94.12 67 ASN A O 1
ATOM 540 N N . GLN A 1 68 ? -1.256 -5.632 -1.535 1.00 92.31 68 GLN A N 1
ATOM 541 C CA . GLN A 1 68 ? -0.885 -4.995 -0.268 1.00 92.31 68 GLN A CA 1
ATOM 542 C C . GLN A 1 68 ? -1.776 -3.784 0.045 1.00 92.31 68 GLN A C 1
ATOM 544 O O . GLN A 1 68 ? -2.275 -3.659 1.164 1.00 92.31 68 GLN A O 1
ATOM 549 N N . LEU A 1 69 ? -2.061 -2.932 -0.946 1.00 93.06 69 LEU A N 1
ATOM 550 C CA . LEU A 1 69 ? -2.995 -1.814 -0.774 1.00 93.06 69 LEU A CA 1
ATOM 551 C C . LEU A 1 69 ? -4.410 -2.297 -0.421 1.00 93.06 69 LEU A C 1
ATOM 553 O O . LEU A 1 69 ? -5.056 -1.742 0.467 1.00 93.06 69 LEU A O 1
ATOM 557 N N . GLN A 1 70 ? -4.894 -3.342 -1.094 1.00 93.69 70 GLN A N 1
ATOM 558 C CA . GLN A 1 70 ? -6.199 -3.937 -0.797 1.00 93.69 70 GLN A CA 1
ATOM 559 C C . GLN A 1 70 ? -6.260 -4.508 0.623 1.00 93.69 70 GLN A C 1
ATOM 561 O O . GLN A 1 70 ? -7.283 -4.362 1.290 1.00 93.69 70 GLN A O 1
ATOM 566 N N . ALA A 1 71 ? -5.184 -5.137 1.100 1.00 94.19 71 ALA A N 1
ATOM 567 C CA . ALA A 1 71 ? -5.097 -5.631 2.470 1.00 94.19 71 ALA A CA 1
ATOM 568 C C . ALA A 1 71 ? -5.162 -4.483 3.490 1.00 94.19 71 ALA A C 1
ATOM 570 O O . ALA A 1 71 ? -5.929 -4.569 4.446 1.00 94.19 71 ALA A O 1
ATOM 571 N N . ALA A 1 72 ? -4.445 -3.381 3.250 1.00 90.75 72 ALA A N 1
ATOM 572 C CA . ALA A 1 72 ? -4.505 -2.198 4.110 1.00 90.75 72 ALA A CA 1
ATOM 573 C C . ALA A 1 72 ? -5.911 -1.576 4.154 1.00 90.75 72 ALA A C 1
ATOM 575 O O . ALA A 1 72 ? -6.398 -1.214 5.220 1.00 90.75 72 ALA A O 1
ATOM 576 N N . ILE A 1 73 ? -6.595 -1.502 3.008 1.00 92.56 73 ILE A N 1
ATOM 577 C CA . ILE A 1 73 ? -7.989 -1.041 2.927 1.00 92.56 73 ILE A CA 1
ATOM 578 C C . ILE A 1 73 ? -8.922 -1.935 3.751 1.00 92.56 73 ILE A C 1
ATOM 580 O O . ILE A 1 73 ? -9.761 -1.416 4.483 1.00 92.56 73 ILE A O 1
ATOM 584 N N . LYS A 1 74 ? -8.775 -3.262 3.649 1.00 93.69 74 LYS A N 1
ATOM 585 C CA . LYS A 1 74 ? -9.581 -4.215 4.426 1.00 93.69 74 LYS A CA 1
ATOM 586 C C . LYS A 1 74 ? -9.351 -4.072 5.925 1.00 93.69 74 LYS A C 1
ATOM 588 O O . LYS A 1 74 ? -10.312 -4.157 6.673 1.00 93.69 74 LYS A O 1
ATOM 593 N N . LEU A 1 75 ? -8.110 -3.839 6.346 1.00 92.44 75 LEU A N 1
ATOM 594 C CA . LEU A 1 75 ? -7.795 -3.629 7.755 1.00 92.44 75 LEU A CA 1
ATOM 595 C C . LEU A 1 75 ? -8.472 -2.361 8.293 1.00 92.44 75 LEU A C 1
ATOM 597 O O . LEU A 1 75 ? -9.152 -2.424 9.305 1.00 92.44 75 LEU A O 1
ATOM 601 N N . ILE A 1 76 ? -8.392 -1.244 7.558 1.00 90.56 76 ILE A N 1
ATOM 602 C CA . ILE A 1 76 ? -9.095 -0.002 7.931 1.00 90.56 76 ILE A CA 1
ATOM 603 C C . ILE A 1 76 ? -10.607 -0.242 8.047 1.00 90.56 76 ILE A C 1
ATOM 605 O O . ILE A 1 76 ? -11.253 0.265 8.959 1.00 90.56 76 ILE A O 1
ATOM 609 N N . ASP A 1 77 ? -11.183 -1.000 7.116 1.00 91.88 77 ASP A N 1
ATOM 610 C CA . ASP A 1 77 ? -12.606 -1.336 7.143 1.00 91.88 77 ASP A CA 1
ATOM 611 C C . ASP A 1 77 ? -12.974 -2.200 8.363 1.00 91.88 77 ASP A C 1
ATOM 613 O O . ASP A 1 77 ? -13.995 -1.960 9.005 1.00 91.88 77 ASP A O 1
ATOM 617 N N . GLN A 1 78 ? -12.124 -3.162 8.730 1.00 92.12 78 GLN A N 1
ATOM 618 C CA . GLN A 1 78 ? -12.285 -3.969 9.942 1.00 92.12 78 GLN A CA 1
ATOM 619 C C . GLN A 1 78 ? -12.218 -3.112 11.210 1.00 92.12 78 GLN A C 1
ATOM 621 O O . GLN A 1 78 ? -13.119 -3.216 12.040 1.00 92.12 78 GLN A O 1
ATOM 626 N N . ASP A 1 79 ? -11.232 -2.219 11.319 1.00 90.19 79 ASP A N 1
ATOM 627 C CA . ASP A 1 79 ? -11.063 -1.336 12.480 1.00 90.19 79 ASP A CA 1
ATOM 628 C C . ASP A 1 79 ? -12.291 -0.428 12.684 1.00 90.19 79 ASP A C 1
ATOM 630 O O . ASP A 1 79 ? -12.746 -0.214 13.810 1.00 90.19 79 ASP A O 1
ATOM 634 N N . ILE A 1 80 ? -12.881 0.085 11.594 1.00 90.44 80 ILE A N 1
ATOM 635 C CA . ILE A 1 80 ? -14.119 0.880 11.654 1.00 90.44 80 ILE A CA 1
ATOM 636 C C . ILE A 1 80 ? -15.284 0.031 12.167 1.00 90.44 80 ILE A C 1
ATOM 638 O O . ILE A 1 80 ? -16.034 0.482 13.035 1.00 90.44 80 ILE A O 1
ATOM 642 N N . HIS A 1 81 ? -15.467 -1.174 11.624 1.00 92.12 81 HIS A N 1
ATOM 643 C CA . HIS A 1 81 ? -16.553 -2.058 12.045 1.00 92.12 81 HIS A CA 1
ATOM 644 C C . HIS A 1 81 ? -16.416 -2.467 13.514 1.00 92.12 81 HIS A C 1
ATOM 646 O O . HIS A 1 81 ? -17.417 -2.491 14.232 1.00 92.12 81 HIS A O 1
ATOM 652 N N . GLU A 1 82 ? -15.196 -2.733 13.979 1.00 93.31 82 GLU A N 1
ATOM 653 C CA . GLU A 1 82 ? -14.928 -3.052 15.379 1.00 93.31 82 GLU A CA 1
ATOM 654 C C . GLU A 1 82 ? -15.263 -1.869 16.294 1.00 93.31 82 GLU A C 1
ATOM 656 O O . GLU A 1 82 ? -15.994 -2.037 17.273 1.00 93.31 82 GLU A O 1
ATOM 661 N N . LEU A 1 83 ? -14.826 -0.657 15.938 1.00 90.62 83 LEU A N 1
ATOM 662 C CA . LEU A 1 83 ? -15.159 0.556 16.687 1.00 90.62 83 LEU A CA 1
ATOM 663 C C . LEU A 1 83 ? -16.676 0.771 16.780 1.00 90.62 83 LEU A C 1
ATOM 665 O O . LEU A 1 83 ? -17.198 1.062 17.855 1.00 90.62 83 LEU A O 1
ATOM 669 N N . LEU A 1 84 ? -17.400 0.612 15.669 1.00 93.44 84 LEU A N 1
ATOM 670 C CA . LEU A 1 84 ? -18.860 0.740 15.653 1.00 93.44 84 LEU A CA 1
ATOM 671 C C . LEU A 1 84 ? -19.530 -0.313 16.540 1.00 93.44 84 LEU A C 1
ATOM 673 O O . LEU A 1 84 ? -20.449 0.023 17.285 1.00 93.44 84 LEU A O 1
ATOM 677 N N . SER A 1 85 ? -19.045 -1.557 16.502 1.00 94.88 85 SER A N 1
ATOM 678 C CA . SER A 1 85 ? -19.547 -2.635 17.356 1.00 94.88 85 SER A CA 1
ATOM 679 C C . SER A 1 85 ? -19.376 -2.302 18.839 1.00 94.88 85 SER A C 1
ATOM 681 O O . SER A 1 85 ? -20.313 -2.492 19.616 1.00 94.88 85 SER A O 1
ATOM 683 N N . GLN A 1 86 ? -18.213 -1.773 19.233 1.00 94.88 86 GLN A N 1
ATOM 684 C CA . GLN A 1 86 ? -17.937 -1.372 20.616 1.00 94.88 86 GLN A CA 1
ATOM 685 C C . GLN A 1 86 ? -18.832 -0.215 21.081 1.00 94.88 86 GLN A C 1
ATOM 687 O O . GLN A 1 86 ? -19.260 -0.211 22.226 1.00 94.88 86 GLN A O 1
ATOM 692 N N . LEU A 1 87 ? -19.144 0.744 20.204 1.00 92.75 87 LEU A N 1
ATOM 693 C CA . LEU A 1 87 ? -20.017 1.881 20.531 1.00 92.75 87 LEU A CA 1
ATOM 694 C C . LEU A 1 87 ? -21.506 1.516 20.593 1.00 92.75 87 LEU A C 1
ATOM 696 O O . LEU A 1 87 ? -22.284 2.224 21.227 1.00 92.75 87 LEU A O 1
ATOM 700 N N . SER A 1 88 ? -21.911 0.456 19.894 1.00 87.38 88 SER A N 1
ATOM 701 C CA . SER A 1 88 ? -23.286 -0.058 19.922 1.00 87.38 88 SER A CA 1
ATOM 702 C C . SER A 1 88 ? -23.573 -1.026 21.076 1.00 87.38 88 SER A C 1
ATOM 704 O O . SER A 1 88 ? -24.723 -1.440 21.229 1.00 87.38 88 SER A O 1
ATOM 706 N N . SER A 1 89 ? -22.538 -1.404 21.833 1.00 64.88 89 SER A N 1
ATOM 707 C CA . SER A 1 89 ? -22.609 -2.309 22.989 1.00 64.88 89 SER A CA 1
ATOM 708 C C . SER A 1 89 ? -22.777 -1.529 24.289 1.00 64.88 89 SER A C 1
ATOM 710 O O . SER A 1 89 ? -23.523 -2.022 25.163 1.00 64.88 89 SER A O 1
#

Secondary structure (DSSP, 8-state):
-HHHHHH-GGGSTTSSS-HHHHHHHHHHHHSS--TTSHHHHHHHHHHHSS--PPPHHHHHHHHHHHHHHHHHHHHHHHHHHHHHHHHT-

Mean predicted aligned error: 5.66 Å